Protein AF-A0A1V4SEL8-F1 (afdb_monomer)

Secondary structure (DSSP, 8-state):
----S-SS-HHHHHHHHHHTTT-TTTTHHHHHT---HHHHHHHHHHHHHHHHHHHHS------TTSSSSHHHHHHHHHTTSS-GGG-TT-----PPP-------

Foldseek 3Di:
DPDPDDPDDPVVVVVCVVVCVVPPCPVVVVVVPPDDVVNVVVVVVLVVQLVVLLVQDPFPLPCQLVDNGSSVVSNCCSVVNGPSVSPPPRPDPDDDPPDPDDDD

Structure (mmCIF, N/CA/C/O backbone):
data_AF-A0A1V4SEL8-F1
#
_entry.id   AF-A0A1V4SEL8-F1
#
loop_
_atom_site.group_PDB
_atom_site.id
_atom_site.type_symbol
_atom_site.label_atom_id
_atom_site.label_alt_id
_atom_site.label_comp_id
_atom_site.label_asym_id
_atom_site.label_entity_id
_atom_site.label_seq_id
_atom_site.pdbx_PDB_ins_code
_atom_site.Cartn_x
_atom_site.Cartn_y
_atom_site.Cartn_z
_atom_site.occupancy
_atom_site.B_iso_or_equiv
_atom_site.auth_seq_id
_atom_site.auth_comp_id
_atom_site.auth_asym_id
_atom_site.auth_atom_id
_atom_site.pdbx_PDB_model_num
ATOM 1 N N . MET A 1 1 ? 45.454 -22.438 -26.036 1.00 49.59 1 MET A N 1
ATOM 2 C CA . MET A 1 1 ? 45.086 -21.531 -24.926 1.00 49.59 1 MET A CA 1
ATOM 3 C C . MET A 1 1 ? 43.776 -20.851 -25.283 1.00 49.59 1 MET A C 1
ATOM 5 O O . MET A 1 1 ? 43.742 -20.113 -26.257 1.00 49.59 1 MET A O 1
ATOM 9 N N . TYR A 1 2 ? 42.689 -21.136 -24.566 1.00 55.31 2 TYR A N 1
ATOM 10 C CA . TYR A 1 2 ? 41.443 -20.384 -24.735 1.00 55.31 2 TYR A CA 1
ATOM 11 C C . TYR A 1 2 ? 41.600 -19.002 -24.086 1.00 55.31 2 TYR A C 1
ATOM 13 O O . TYR A 1 2 ? 42.113 -18.917 -22.974 1.00 55.31 2 TYR A O 1
ATOM 21 N N . GLY A 1 3 ? 41.159 -17.935 -24.764 1.00 63.47 3 GLY A N 1
ATOM 22 C CA . GLY A 1 3 ? 41.097 -16.584 -24.181 1.00 63.47 3 GLY A CA 1
ATOM 23 C C . GLY A 1 3 ? 42.148 -15.569 -24.647 1.00 63.47 3 GLY A C 1
ATOM 24 O O . GLY A 1 3 ? 42.404 -14.616 -23.922 1.00 63.47 3 GLY A O 1
ATOM 25 N N . VAL A 1 4 ? 42.744 -15.739 -25.832 1.00 64.62 4 VAL 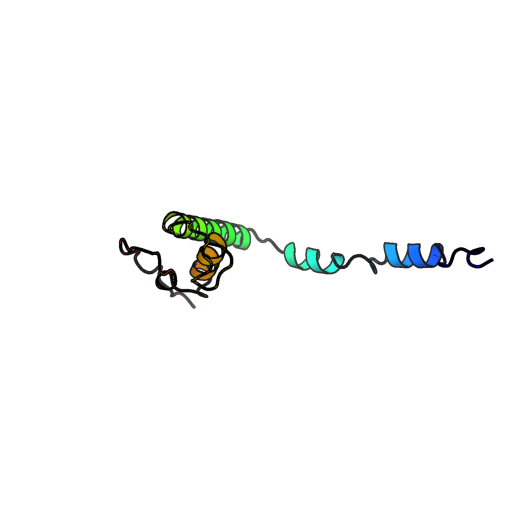A N 1
ATOM 26 C CA . VAL A 1 4 ? 43.756 -14.796 -26.360 1.00 64.62 4 VAL A CA 1
ATOM 27 C C . VAL A 1 4 ? 43.128 -13.508 -26.925 1.00 64.62 4 VAL A C 1
ATOM 29 O O . VAL A 1 4 ? 43.777 -12.468 -26.969 1.00 64.62 4 VAL A O 1
ATOM 32 N N . GLU A 1 5 ? 41.843 -13.531 -27.288 1.00 66.69 5 GLU A N 1
ATOM 33 C CA . GLU A 1 5 ? 41.145 -12.373 -27.859 1.00 66.69 5 GLU A CA 1
ATOM 34 C C . GLU A 1 5 ? 40.034 -11.835 -26.950 1.00 66.69 5 GLU A C 1
ATOM 36 O O . GLU A 1 5 ? 39.369 -12.574 -26.212 1.00 66.69 5 GLU A O 1
ATOM 41 N N . ARG A 1 6 ? 39.784 -10.519 -27.037 1.00 62.59 6 ARG A N 1
ATOM 42 C CA . ARG A 1 6 ? 38.617 -9.898 -26.400 1.00 62.59 6 ARG A CA 1
ATOM 43 C C . ARG A 1 6 ? 37.356 -10.490 -27.035 1.00 62.59 6 ARG A C 1
ATOM 45 O O . ARG A 1 6 ? 37.014 -10.146 -28.159 1.00 62.59 6 ARG A O 1
ATOM 52 N N . ARG A 1 7 ? 36.628 -11.324 -26.281 1.00 71.25 7 ARG A N 1
ATOM 53 C CA . ARG A 1 7 ? 35.358 -11.964 -26.696 1.00 71.25 7 ARG A CA 1
ATOM 54 C C . ARG A 1 7 ? 34.277 -10.988 -27.166 1.00 71.25 7 ARG A C 1
ATOM 56 O O . ARG A 1 7 ? 33.292 -11.404 -27.765 1.00 71.25 7 ARG A O 1
ATOM 63 N N . VAL A 1 8 ? 34.442 -9.699 -26.883 1.00 76.25 8 VAL A N 1
ATOM 64 C CA . VAL A 1 8 ? 33.432 -8.684 -27.131 1.00 76.25 8 VAL A CA 1
ATOM 65 C C . VAL A 1 8 ? 34.038 -7.501 -27.881 1.00 76.25 8 VAL A C 1
ATOM 67 O O . VAL A 1 8 ? 35.042 -6.916 -27.466 1.00 76.25 8 VAL A O 1
ATOM 70 N N . LYS A 1 9 ? 33.400 -7.125 -28.993 1.00 86.31 9 LYS A N 1
ATOM 71 C CA . LYS A 1 9 ? 33.783 -5.963 -29.803 1.00 86.31 9 LYS A CA 1
ATOM 72 C C . LYS A 1 9 ? 33.451 -4.678 -29.039 1.00 86.31 9 LYS A C 1
ATOM 74 O O . LYS A 1 9 ? 32.290 -4.292 -28.950 1.00 86.31 9 LYS A O 1
ATOM 79 N N . TYR A 1 10 ? 34.473 -3.995 -28.527 1.00 85.44 10 TYR A N 1
ATOM 80 C CA . TYR A 1 10 ? 34.315 -2.813 -27.668 1.00 85.44 10 TYR A CA 1
ATOM 81 C C . TYR A 1 10 ? 33.409 -1.728 -28.276 1.00 85.44 10 TYR A C 1
ATOM 83 O O . TYR A 1 10 ? 32.439 -1.318 -27.648 1.00 85.44 10 TYR A O 1
ATOM 91 N N . LYS A 1 11 ? 33.648 -1.348 -29.541 1.00 89.25 11 LYS A N 1
ATOM 92 C CA . LYS A 1 11 ? 32.838 -0.337 -30.252 1.00 89.25 11 LYS A CA 1
ATOM 93 C C . LYS A 1 11 ? 31.354 -0.711 -30.359 1.00 89.25 11 LYS A C 1
ATOM 95 O O . LYS A 1 11 ? 30.493 0.162 -30.384 1.00 89.25 11 LYS A O 1
ATOM 100 N N . TYR A 1 12 ? 31.052 -2.007 -30.439 1.00 89.69 12 TYR A N 1
ATOM 101 C CA . TYR A 1 12 ? 29.678 -2.499 -30.505 1.00 89.69 12 TYR A CA 1
ATOM 102 C C . TYR A 1 12 ? 28.976 -2.352 -29.150 1.00 89.69 12 TYR A C 1
ATOM 104 O O . TYR A 1 12 ? 27.873 -1.817 -29.089 1.00 89.69 12 TYR A O 1
ATOM 112 N N . VAL A 1 13 ? 29.647 -2.730 -28.059 1.00 90.31 13 VAL A N 1
ATOM 113 C CA . VAL A 1 13 ? 29.121 -2.546 -26.695 1.00 90.31 13 VAL A CA 1
ATOM 114 C C . VAL A 1 13 ? 28.947 -1.075 -26.360 1.00 90.31 13 VAL A C 1
ATOM 116 O O . VAL A 1 13 ? 27.923 -0.702 -25.805 1.00 90.31 13 VAL A O 1
ATOM 119 N N . GLU A 1 14 ? 29.904 -0.229 -26.739 1.00 90.25 14 GLU A N 1
ATOM 120 C CA . GLU A 1 14 ? 29.818 1.215 -26.520 1.00 90.25 14 GLU A CA 1
ATOM 121 C C . GLU A 1 14 ? 28.581 1.813 -27.210 1.00 90.25 14 GLU A C 1
ATOM 123 O O . GLU A 1 14 ? 27.864 2.620 -26.617 1.00 90.25 14 GLU A O 1
ATOM 128 N N . LYS A 1 15 ? 28.279 1.370 -28.439 1.00 92.38 15 LYS A N 1
ATOM 129 C CA . LYS A 1 15 ? 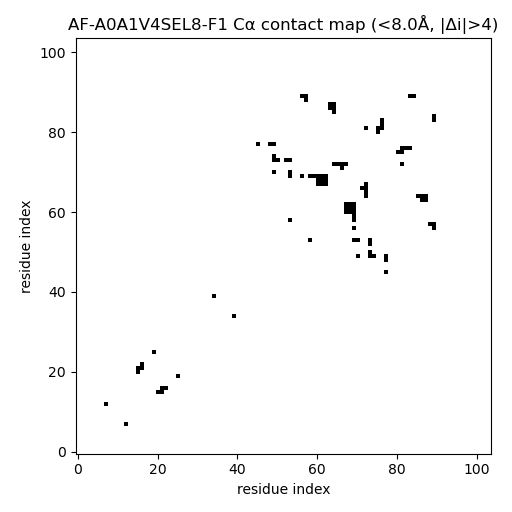27.064 1.773 -29.158 1.00 92.38 15 LYS A CA 1
ATOM 130 C C . LYS A 1 15 ? 25.800 1.310 -28.431 1.00 92.38 15 LYS A C 1
ATOM 132 O O . LYS A 1 15 ? 24.880 2.106 -28.273 1.00 92.38 15 LYS A O 1
ATOM 137 N N . LEU A 1 16 ? 25.758 0.056 -27.979 1.00 89.31 16 LEU A N 1
ATOM 138 C CA . LEU A 1 16 ? 24.617 -0.490 -27.236 1.00 89.31 16 LEU A CA 1
ATOM 139 C C . LEU A 1 16 ? 24.401 0.226 -25.895 1.00 89.31 16 LEU A C 1
ATOM 141 O O . LEU A 1 16 ? 23.265 0.519 -25.532 1.00 89.31 16 LEU A O 1
ATOM 145 N N . TYR A 1 17 ? 25.478 0.572 -25.189 1.00 87.00 17 TYR A N 1
ATOM 146 C CA . TYR A 1 17 ? 25.410 1.311 -23.930 1.00 87.00 17 TYR A CA 1
ATOM 147 C C . TYR A 1 17 ? 24.878 2.732 -24.137 1.00 87.00 17 TYR A C 1
ATOM 149 O O . TYR A 1 17 ? 23.936 3.137 -23.462 1.00 87.00 17 TYR A O 1
ATOM 157 N N . LYS A 1 18 ? 25.399 3.462 -25.135 1.00 87.00 18 LYS A N 1
ATOM 158 C CA . LYS A 1 18 ? 24.883 4.792 -25.514 1.00 87.00 18 LYS A CA 1
ATOM 159 C C . LYS A 1 18 ? 23.429 4.742 -25.993 1.00 87.00 18 LYS A C 1
ATOM 161 O O . LYS A 1 18 ? 22.667 5.666 -25.731 1.00 87.00 18 LYS A O 1
ATOM 166 N N . ALA A 1 19 ? 23.032 3.661 -26.663 1.00 85.38 19 ALA A N 1
ATOM 167 C CA . ALA A 1 19 ? 21.644 3.429 -27.055 1.00 85.38 19 ALA A CA 1
ATOM 168 C C . ALA A 1 19 ? 20.724 3.125 -25.855 1.00 85.38 19 ALA A C 1
ATOM 170 O O . ALA A 1 19 ? 19.506 3.217 -25.986 1.00 85.38 19 ALA A O 1
ATOM 171 N N . GLY A 1 20 ? 21.287 2.813 -24.684 1.00 84.56 20 GLY A N 1
ATOM 172 C CA . GLY A 1 20 ? 20.540 2.449 -23.483 1.00 84.56 20 GLY A CA 1
ATOM 173 C C . GLY A 1 20 ? 20.032 1.010 -23.488 1.00 84.56 20 GLY A C 1
ATOM 174 O O . GLY A 1 20 ? 19.153 0.685 -22.706 1.00 84.56 20 GLY A O 1
ATOM 175 N N . TRP A 1 21 ? 20.596 0.136 -24.328 1.00 83.62 21 TRP A N 1
ATOM 176 C CA . TRP A 1 21 ? 20.169 -1.264 -24.462 1.00 83.62 21 TRP A CA 1
ATOM 177 C C . TRP A 1 21 ? 20.293 -2.065 -23.155 1.00 83.62 21 TRP A C 1
ATOM 179 O O . TRP A 1 21 ? 19.544 -3.006 -22.926 1.00 83.62 21 TRP A O 1
ATOM 189 N N . PHE A 1 22 ? 21.232 -1.676 -22.288 1.00 80.88 22 PHE A N 1
ATOM 190 C CA . PHE A 1 22 ? 21.454 -2.295 -20.977 1.00 80.88 22 PHE A CA 1
ATOM 191 C C . PHE A 1 22 ? 20.745 -1.573 -19.825 1.00 80.88 22 PHE A C 1
ATOM 193 O O . PHE A 1 22 ? 20.875 -2.005 -18.685 1.00 80.88 22 PHE A O 1
ATOM 200 N N . LEU A 1 23 ? 20.055 -0.460 -20.093 1.00 80.00 23 LEU A N 1
ATOM 201 C CA . LEU A 1 23 ? 19.356 0.324 -19.080 1.00 80.00 23 LEU A CA 1
ATOM 202 C C . LEU A 1 23 ? 17.869 -0.057 -19.116 1.00 80.00 23 LEU A C 1
ATOM 204 O O . LEU A 1 23 ? 17.120 0.557 -19.877 1.00 80.00 23 LEU A O 1
ATOM 208 N N . PRO A 1 24 ? 17.404 -1.006 -18.280 1.00 66.19 24 PRO A N 1
ATOM 209 C CA . PRO A 1 24 ? 15.974 -1.338 -18.166 1.00 66.19 24 PRO A CA 1
ATOM 210 C C . PRO A 1 24 ? 15.122 -0.158 -17.663 1.00 66.19 24 PRO A C 1
ATOM 212 O O . PRO A 1 24 ? 13.899 -0.215 -17.612 1.00 66.19 24 PRO A O 1
ATOM 215 N N . GLU A 1 25 ? 15.781 0.917 -17.250 1.00 59.94 25 GLU A N 1
ATOM 216 C CA . GLU A 1 25 ? 15.230 2.056 -16.539 1.00 59.94 25 GLU A CA 1
ATOM 217 C C . GLU A 1 25 ? 14.851 3.248 -17.430 1.00 59.94 25 GLU A C 1
ATOM 219 O O . GLU A 1 25 ? 14.077 4.101 -16.998 1.00 59.94 25 GLU A O 1
ATOM 224 N N . LYS A 1 26 ? 15.348 3.322 -18.675 1.00 59.66 26 LYS A N 1
ATOM 225 C CA . LYS A 1 26 ? 15.137 4.499 -19.542 1.00 59.66 26 LYS A CA 1
ATOM 226 C C . LYS A 1 26 ? 13.654 4.754 -19.852 1.00 59.66 26 LYS A C 1
ATOM 228 O O . LYS A 1 26 ? 13.257 5.901 -20.024 1.00 59.66 26 LYS A O 1
ATOM 233 N N . GLU A 1 27 ? 12.849 3.697 -19.880 1.00 57.47 27 GLU A N 1
ATOM 234 C CA . GLU A 1 27 ? 11.395 3.765 -20.072 1.00 57.47 27 GLU A CA 1
ATOM 235 C C . GLU A 1 27 ? 10.651 3.962 -18.738 1.00 57.47 27 GLU A C 1
ATOM 237 O O . GLU A 1 27 ? 9.707 4.744 -18.666 1.00 57.47 27 GLU A O 1
ATOM 242 N N . ARG A 1 28 ? 11.133 3.353 -17.644 1.00 55.59 28 ARG A N 1
ATOM 243 C CA . ARG A 1 28 ? 10.486 3.398 -16.316 1.00 55.59 28 ARG A CA 1
ATOM 244 C C . ARG A 1 28 ? 10.456 4.793 -15.693 1.00 55.59 28 ARG A C 1
ATOM 246 O O . ARG A 1 28 ? 9.503 5.128 -14.996 1.00 55.59 28 ARG A O 1
ATOM 253 N N . PHE A 1 29 ? 11.478 5.611 -15.937 1.00 52.75 29 PHE A N 1
ATOM 254 C CA . PHE A 1 29 ? 11.544 6.963 -15.375 1.00 52.75 29 PHE A CA 1
ATOM 255 C C . PHE A 1 29 ? 10.686 7.988 -16.127 1.00 52.75 29 PHE A C 1
ATOM 257 O O . PHE A 1 29 ? 10.287 8.988 -15.534 1.00 52.75 29 PHE A O 1
ATOM 264 N N . ALA A 1 30 ? 10.370 7.749 -17.404 1.00 56.88 30 ALA A N 1
ATOM 265 C CA . ALA A 1 30 ? 9.544 8.666 -18.191 1.00 56.88 30 ALA A CA 1
ATOM 266 C C . ALA A 1 30 ? 8.086 8.684 -17.701 1.00 56.88 30 ALA A C 1
ATOM 268 O O . ALA A 1 30 ? 7.461 9.739 -17.641 1.00 56.88 30 ALA A O 1
ATOM 269 N N . GLU A 1 31 ? 7.573 7.530 -17.280 1.00 57.12 31 GLU A N 1
ATOM 270 C CA . GLU A 1 31 ? 6.196 7.375 -16.802 1.00 57.12 31 GLU A CA 1
ATOM 271 C C . GLU A 1 31 ? 6.004 7.895 -15.366 1.00 57.12 31 GLU A C 1
ATOM 273 O O . GLU A 1 31 ? 4.927 8.350 -14.991 1.00 57.12 31 GLU A O 1
ATOM 278 N N . GLN A 1 32 ? 7.076 7.926 -14.568 1.00 56.53 32 GLN A N 1
ATOM 279 C CA . GLN A 1 32 ? 7.052 8.388 -13.174 1.00 56.53 32 GLN A CA 1
ATOM 280 C C . GLN A 1 32 ? 7.200 9.914 -13.009 1.00 56.53 32 GLN A C 1
ATOM 282 O O . GLN A 1 32 ? 7.025 10.426 -11.903 1.00 56.53 32 GLN A O 1
ATOM 287 N N . ALA A 1 33 ? 7.516 10.648 -14.081 1.00 55.06 33 ALA A N 1
ATOM 288 C CA . ALA A 1 33 ? 7.818 12.083 -14.040 1.00 55.06 33 ALA A CA 1
ATOM 289 C C . ALA A 1 33 ? 6.620 13.002 -14.358 1.00 55.06 33 ALA A C 1
ATOM 291 O O . ALA A 1 33 ? 6.757 14.226 -14.316 1.00 55.06 33 ALA A O 1
ATOM 292 N N . ALA A 1 34 ? 5.440 12.452 -14.659 1.00 57.25 34 ALA A N 1
ATOM 293 C CA . ALA A 1 34 ? 4.231 13.232 -14.924 1.00 57.25 34 ALA A CA 1
ATOM 294 C C . ALA A 1 34 ? 3.590 13.740 -13.616 1.00 57.25 34 ALA A C 1
ATOM 296 O O . ALA A 1 34 ? 2.489 13.347 -13.246 1.00 57.25 34 ALA A O 1
ATOM 297 N N . THR A 1 35 ? 4.285 14.600 -12.871 1.00 58.47 35 THR A N 1
ATOM 298 C CA . THR A 1 35 ? 3.732 15.245 -11.672 1.00 58.47 35 THR A CA 1
ATOM 299 C C . THR A 1 35 ? 3.166 16.617 -12.026 1.00 58.47 35 THR A C 1
ATOM 301 O O . THR A 1 35 ? 3.907 17.597 -12.115 1.00 58.47 35 THR A O 1
ATOM 304 N N . THR A 1 36 ? 1.849 16.717 -12.206 1.00 61.41 36 THR A N 1
ATOM 305 C CA . THR A 1 36 ? 1.134 17.993 -12.049 1.00 61.41 36 THR A CA 1
ATOM 306 C C . THR A 1 36 ? 0.942 18.287 -10.554 1.00 61.41 36 THR A C 1
ATOM 308 O O . THR A 1 36 ? 1.019 17.388 -9.715 1.00 61.41 36 THR A O 1
ATOM 311 N N . LYS A 1 37 ? 0.743 19.560 -10.183 1.00 61.12 37 LYS A N 1
ATOM 312 C CA . LYS A 1 37 ? 0.563 19.965 -8.772 1.00 61.12 37 LYS A CA 1
ATOM 313 C C . LYS A 1 37 ? -0.640 19.283 -8.113 1.00 61.12 37 LYS A C 1
ATOM 315 O O . LYS A 1 37 ? -0.553 18.936 -6.938 1.00 61.12 37 LYS A O 1
ATOM 320 N N . ASP A 1 38 ? -1.699 19.047 -8.881 1.00 62.03 38 ASP A N 1
ATOM 321 C CA . ASP A 1 38 ? -2.921 18.388 -8.411 1.00 62.03 38 ASP A CA 1
ATOM 322 C C . ASP A 1 38 ? -2.631 16.935 -7.991 1.00 62.03 38 ASP A C 1
ATOM 324 O O . ASP A 1 38 ? -2.977 16.523 -6.885 1.00 62.03 38 ASP A O 1
ATOM 328 N N . LEU A 1 39 ? -1.818 16.219 -8.779 1.00 79.25 39 LEU A N 1
ATOM 329 C CA . LEU A 1 39 ? -1.349 14.866 -8.454 1.00 79.25 39 LEU A CA 1
ATOM 330 C C . LEU A 1 39 ? -0.427 14.830 -7.225 1.00 79.25 39 LEU A C 1
ATOM 332 O O . LEU A 1 39 ? -0.344 13.813 -6.538 1.00 79.25 39 LEU A O 1
ATOM 336 N N . LEU A 1 40 ? 0.296 15.915 -6.926 1.00 86.06 40 LEU A N 1
ATOM 337 C CA . LEU A 1 40 ? 1.127 15.973 -5.721 1.00 86.06 40 LEU A CA 1
ATOM 338 C C . LEU A 1 40 ? 0.269 16.111 -4.460 1.00 86.06 40 LEU A C 1
ATOM 340 O O . LEU A 1 40 ? 0.514 15.397 -3.487 1.00 86.06 40 LEU A O 1
ATOM 344 N N . TRP A 1 41 ? -0.720 17.010 -4.471 1.00 88.50 41 TRP A N 1
ATOM 345 C CA . TRP A 1 41 ? -1.614 17.203 -3.328 1.00 88.50 41 TRP A CA 1
ATOM 346 C C . TRP A 1 41 ? -2.373 15.916 -2.984 1.00 88.50 41 TRP A C 1
ATOM 348 O O . TRP A 1 41 ? -2.331 15.479 -1.834 1.00 88.50 41 TRP A O 1
ATOM 358 N N . GLU A 1 42 ? -2.969 15.256 -3.980 1.00 89.25 42 GLU A N 1
ATOM 359 C CA . GLU A 1 42 ? -3.683 13.984 -3.797 1.00 89.25 42 GLU A CA 1
ATOM 360 C C . GLU A 1 42 ? -2.793 12.900 -3.179 1.00 89.25 42 GLU A C 1
ATOM 362 O O . GLU A 1 42 ? -3.214 12.180 -2.272 1.00 89.25 42 GLU A O 1
ATOM 367 N N . ARG A 1 43 ? -1.526 12.807 -3.606 1.00 88.94 43 ARG A N 1
ATOM 368 C CA . ARG A 1 43 ? -0.563 11.853 -3.033 1.00 88.94 43 ARG A CA 1
ATOM 369 C C . ARG A 1 43 ? -0.227 12.168 -1.580 1.00 88.94 43 ARG A C 1
ATOM 371 O O . ARG A 1 43 ? -0.122 11.240 -0.780 1.00 88.94 43 ARG A O 1
ATOM 378 N N . ILE A 1 44 ? -0.067 13.446 -1.230 1.00 93.12 44 ILE A N 1
ATOM 379 C CA . ILE A 1 44 ? 0.155 13.867 0.162 1.00 93.12 44 ILE A CA 1
ATOM 380 C C . ILE A 1 44 ? -1.063 13.506 1.014 1.00 93.12 44 ILE A C 1
ATOM 382 O O . ILE A 1 44 ? -0.915 12.985 2.118 1.00 93.12 44 ILE A O 1
ATOM 386 N N . GLU A 1 45 ? -2.266 13.761 0.510 1.00 93.75 45 GLU A N 1
ATOM 387 C CA . GLU A 1 45 ? -3.499 13.480 1.237 1.00 93.75 45 GLU A CA 1
ATOM 388 C C . GLU A 1 45 ? -3.738 11.975 1.408 1.00 93.75 45 GLU A C 1
ATOM 390 O O . GLU A 1 45 ? -4.044 11.526 2.514 1.00 93.75 45 GLU A O 1
ATOM 395 N N . ARG A 1 46 ? -3.483 11.174 0.366 1.00 94.06 46 ARG A N 1
ATOM 396 C CA . ARG A 1 46 ? -3.460 9.709 0.463 1.00 94.06 46 ARG A CA 1
ATOM 397 C C . ARG A 1 46 ? -2.481 9.251 1.543 1.00 94.06 46 ARG A C 1
ATOM 399 O O . ARG A 1 46 ? -2.840 8.419 2.371 1.00 94.06 46 ARG A O 1
ATOM 406 N N . GLN A 1 47 ? -1.269 9.806 1.566 1.00 95.31 47 GLN A N 1
ATOM 407 C CA . GLN A 1 47 ? -0.249 9.417 2.539 1.00 95.31 47 GLN A CA 1
ATOM 408 C C . GLN A 1 47 ? -0.678 9.708 3.983 1.00 95.31 47 GLN A C 1
ATOM 410 O O . GLN A 1 47 ? -0.470 8.868 4.85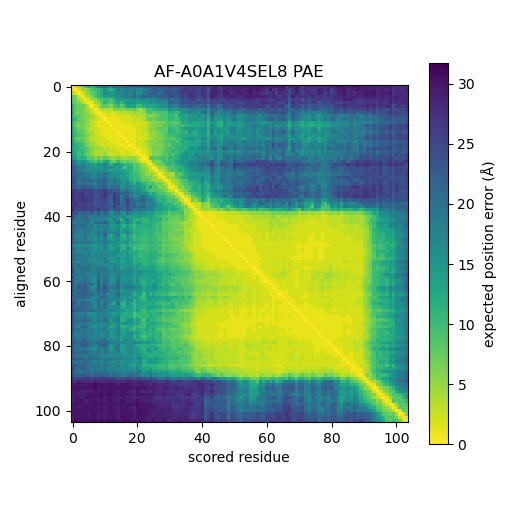6 1.00 95.31 47 GLN A O 1
ATOM 415 N N . LYS A 1 48 ? -1.343 10.844 4.229 1.00 96.38 48 LYS A N 1
ATOM 416 C CA . LYS A 1 48 ? -1.911 11.164 5.549 1.00 96.38 48 LYS A CA 1
ATOM 417 C C . LYS A 1 48 ? -2.953 10.134 5.990 1.00 96.38 48 LYS A C 1
ATOM 419 O O . LYS A 1 48 ? -2.890 9.661 7.119 1.00 96.38 48 LYS A O 1
ATOM 424 N N . ARG A 1 49 ? -3.856 9.719 5.093 1.00 96.00 49 ARG A N 1
ATOM 425 C CA . ARG A 1 49 ? -4.865 8.681 5.392 1.00 96.00 49 ARG A CA 1
ATOM 426 C C . ARG A 1 49 ? -4.221 7.334 5.739 1.00 96.00 49 ARG A C 1
ATOM 428 O O . ARG A 1 49 ? -4.677 6.649 6.652 1.00 96.00 49 ARG A O 1
ATOM 435 N N . VAL A 1 50 ? -3.133 6.969 5.052 1.00 96.44 50 VAL A N 1
ATOM 436 C CA . VAL A 1 50 ? -2.359 5.754 5.370 1.00 96.44 50 VAL A CA 1
ATOM 437 C C . VAL A 1 50 ? -1.781 5.841 6.782 1.00 96.44 50 VAL A C 1
ATOM 439 O O . VAL A 1 50 ? -1.879 4.882 7.546 1.00 96.44 50 VAL A O 1
ATOM 442 N N . GLU A 1 51 ? -1.205 6.984 7.155 1.00 96.81 51 GLU A N 1
ATOM 443 C CA . GLU A 1 51 ? -0.653 7.197 8.498 1.00 96.81 51 GLU A CA 1
ATOM 444 C C . GLU A 1 51 ? -1.731 7.140 9.589 1.00 96.81 51 GLU A C 1
ATOM 446 O O . GLU A 1 51 ? -1.504 6.525 10.634 1.00 96.81 51 GLU A O 1
ATOM 451 N N . GLU A 1 52 ? -2.912 7.708 9.336 1.00 95.62 52 GLU A N 1
ATOM 452 C CA . GLU A 1 52 ? -4.063 7.659 10.245 1.00 95.62 52 GLU A CA 1
ATOM 453 C C . GLU A 1 52 ? -4.525 6.223 10.515 1.00 95.62 52 GLU A C 1
ATOM 455 O O . GLU A 1 52 ? -4.722 5.851 11.674 1.00 95.62 52 GLU A O 1
ATOM 460 N N . ILE A 1 53 ? -4.655 5.398 9.471 1.00 93.75 53 ILE A N 1
ATOM 461 C CA . ILE A 1 53 ? -5.005 3.980 9.619 1.00 93.75 53 ILE A CA 1
ATOM 462 C C . ILE A 1 53 ? -3.878 3.223 10.324 1.00 93.75 53 ILE A C 1
ATOM 464 O O . ILE A 1 53 ? -4.123 2.483 11.276 1.00 93.75 53 ILE A O 1
ATOM 468 N N . LEU A 1 54 ? -2.624 3.441 9.927 1.00 94.69 54 LEU A N 1
ATOM 469 C CA . LEU A 1 54 ? -1.474 2.764 10.522 1.00 94.69 54 LEU A CA 1
ATOM 470 C C . LEU A 1 54 ? -1.299 3.077 12.017 1.00 94.69 54 LEU A C 1
ATOM 472 O O . LEU A 1 54 ? -0.759 2.252 12.759 1.00 94.69 54 LEU A O 1
ATOM 476 N N . ALA A 1 55 ? -1.721 4.259 12.470 1.00 93.12 55 ALA A N 1
ATOM 477 C CA . ALA A 1 55 ? -1.718 4.633 13.883 1.00 93.12 55 ALA A CA 1
ATOM 478 C C . ALA A 1 55 ? -2.778 3.878 14.705 1.00 93.12 55 ALA A C 1
ATOM 480 O O . ALA A 1 55 ? -2.610 3.710 15.911 1.00 93.12 55 ALA A O 1
ATOM 481 N N . GLN A 1 56 ? -3.851 3.414 14.063 1.00 90.25 56 GLN A N 1
ATOM 482 C CA . GLN A 1 56 ? -4.928 2.652 14.700 1.00 90.25 56 GLN A CA 1
ATOM 483 C C . GLN A 1 56 ? -4.636 1.147 14.730 1.00 90.25 56 GLN A C 1
ATOM 485 O O . GLN A 1 56 ? -5.200 0.418 15.547 1.00 90.25 56 GLN A O 1
ATOM 490 N N . LEU A 1 57 ? -3.757 0.671 13.847 1.00 91.81 57 LEU A N 1
ATOM 491 C CA . LEU A 1 57 ? -3.367 -0.731 13.786 1.00 91.81 57 LEU A CA 1
ATOM 492 C C . LEU A 1 57 ? -2.445 -1.125 14.951 1.00 91.81 57 LEU A C 1
ATOM 494 O O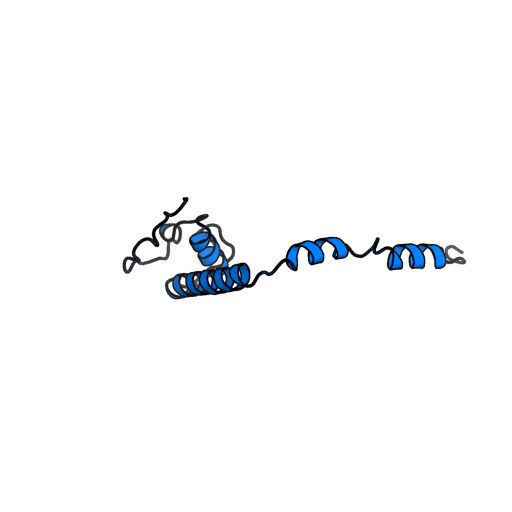 . LEU A 1 57 ? -1.614 -0.335 15.398 1.00 91.81 57 LEU A O 1
ATOM 498 N N . PRO A 1 58 ? -2.486 -2.396 15.385 1.00 90.50 58 PRO A N 1
ATOM 499 C CA . PRO A 1 58 ? -1.678 -2.889 16.501 1.00 90.50 58 PRO A CA 1
ATOM 500 C C . PRO A 1 58 ? -0.183 -3.075 16.171 1.00 90.50 58 PRO A C 1
ATOM 502 O O . PRO A 1 58 ? 0.570 -3.500 17.043 1.00 90.50 58 PRO A O 1
ATOM 505 N N . ARG A 1 59 ? 0.244 -2.810 14.923 1.00 91.69 59 ARG A N 1
ATOM 506 C CA . ARG A 1 59 ? 1.637 -2.918 14.428 1.00 91.69 59 ARG A CA 1
ATOM 507 C C . ARG A 1 59 ? 2.344 -4.233 14.784 1.00 91.69 59 ARG A C 1
ATOM 509 O O . ARG A 1 59 ? 3.511 -4.249 15.153 1.00 91.69 59 ARG A O 1
ATOM 516 N N . LYS A 1 60 ? 1.620 -5.351 14.678 1.00 90.75 60 LYS A N 1
ATOM 517 C CA . LYS A 1 60 ? 2.171 -6.692 14.939 1.00 90.75 60 LYS A CA 1
ATOM 518 C C . LYS A 1 60 ? 2.912 -7.314 13.760 1.00 90.75 60 LYS A C 1
ATOM 520 O O . LYS A 1 60 ? 3.571 -8.322 13.971 1.00 90.75 60 LYS A O 1
ATOM 525 N N . GLU A 1 61 ? 2.735 -6.780 12.550 1.00 92.62 61 GLU A N 1
ATOM 526 C CA . GLU A 1 61 ? 3.404 -7.266 11.329 1.00 92.62 61 GLU A CA 1
ATOM 527 C C . GLU A 1 61 ? 3.249 -8.790 11.131 1.00 92.62 61 GLU A C 1
ATOM 529 O O . GLU A 1 61 ? 4.169 -9.507 10.766 1.00 92.62 61 GLU A O 1
ATOM 534 N N . CYS A 1 62 ? 2.050 -9.303 11.425 1.00 93.94 62 CYS A N 1
ATOM 535 C CA . CYS A 1 62 ? 1.776 -10.7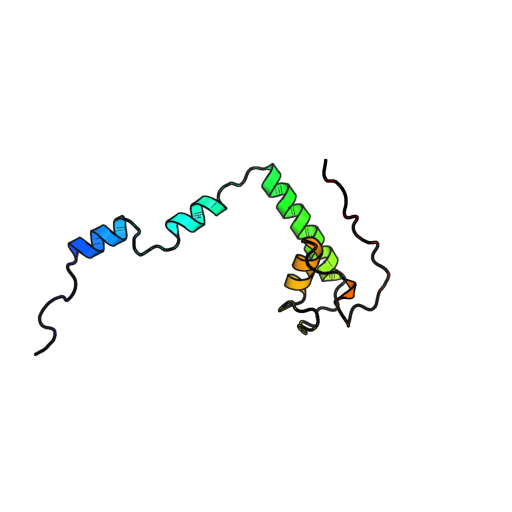42 11.490 1.00 93.94 62 CYS A CA 1
ATOM 536 C C . CYS A 1 62 ? 1.357 -11.391 10.161 1.00 93.94 62 CYS A C 1
ATOM 538 O O . CYS A 1 62 ? 1.226 -12.609 10.103 1.00 93.94 62 CYS A O 1
ATOM 540 N N . GLY A 1 63 ? 1.053 -10.599 9.130 1.00 92.81 63 GLY A N 1
ATOM 541 C CA . GLY A 1 63 ? 0.655 -11.093 7.807 1.00 92.81 63 GLY A CA 1
ATOM 542 C C . GLY A 1 63 ? -0.725 -11.757 7.689 1.00 92.81 63 GLY A C 1
ATOM 543 O O . GLY A 1 63 ? -1.115 -12.149 6.594 1.00 92.81 63 GLY A O 1
ATOM 544 N N . GLN A 1 64 ? -1.504 -11.870 8.771 1.00 92.94 64 GLN A N 1
ATOM 545 C CA . GLN A 1 64 ? -2.766 -12.632 8.760 1.00 92.94 64 GLN A CA 1
ATOM 546 C C . GLN A 1 64 ? -3.882 -12.012 7.905 1.00 92.94 64 GLN A C 1
ATOM 548 O O . GLN A 1 64 ? -4.818 -12.702 7.515 1.00 92.94 64 GLN A O 1
ATOM 553 N N . CYS A 1 65 ? -3.792 -10.716 7.610 1.00 93.00 65 CYS A N 1
ATOM 554 C CA . CYS A 1 65 ? -4.719 -10.015 6.721 1.00 93.00 65 CYS A CA 1
ATOM 555 C C . CYS A 1 65 ? -4.372 -10.167 5.228 1.00 93.00 65 CYS A C 1
ATOM 557 O O . CYS A 1 65 ? -5.108 -9.652 4.391 1.00 93.00 65 CYS A O 1
ATOM 559 N N . GLY A 1 66 ? -3.272 -10.853 4.889 1.00 93.81 66 GLY A N 1
ATOM 560 C CA . GLY A 1 66 ? -2.822 -11.070 3.509 1.00 93.81 66 GLY A CA 1
ATOM 561 C C . GLY A 1 66 ? -1.784 -10.065 2.994 1.00 93.81 66 GLY A C 1
ATOM 562 O O . GLY A 1 66 ? -1.201 -10.301 1.938 1.00 93.81 66 GLY A O 1
ATOM 563 N N . SER A 1 67 ? -1.502 -8.991 3.736 1.00 95.62 67 SER A N 1
ATOM 564 C CA . SER A 1 67 ? -0.439 -8.024 3.413 1.00 95.62 67 SER A CA 1
ATOM 565 C C . SER A 1 67 ? 0.866 -8.371 4.153 1.00 95.62 67 SER A C 1
ATOM 567 O O . SER A 1 67 ? 0.803 -8.898 5.265 1.00 95.62 67 SER A O 1
ATOM 569 N N . PRO A 1 68 ? 2.053 -8.071 3.590 1.00 94.75 68 PRO A N 1
ATOM 570 C CA . PRO A 1 68 ? 3.346 -8.437 4.184 1.00 94.75 68 PRO A CA 1
ATOM 571 C C . PRO A 1 68 ? 3.622 -7.764 5.538 1.00 94.75 68 PRO A C 1
ATOM 573 O O . PRO A 1 68 ? 4.248 -8.363 6.408 1.00 94.75 68 PRO A O 1
ATOM 576 N N . ASP A 1 69 ? 3.131 -6.544 5.739 1.00 95.50 69 ASP A N 1
ATOM 577 C CA . ASP A 1 69 ? 3.299 -5.761 6.959 1.00 95.50 69 ASP A CA 1
ATOM 578 C C . ASP A 1 69 ? 2.079 -4.853 7.210 1.00 95.50 69 ASP A C 1
ATOM 580 O O . ASP A 1 69 ? 1.188 -4.694 6.369 1.00 95.50 69 ASP A O 1
ATOM 584 N N . CYS A 1 70 ? 2.011 -4.248 8.401 1.00 95.38 70 CYS A N 1
ATOM 585 C CA . CYS A 1 70 ? 0.866 -3.417 8.783 1.00 95.38 70 CYS A CA 1
ATOM 586 C C . CYS A 1 70 ? 0.759 -2.121 7.965 1.00 95.38 70 CYS A C 1
ATOM 588 O O . CYS A 1 70 ? -0.348 -1.601 7.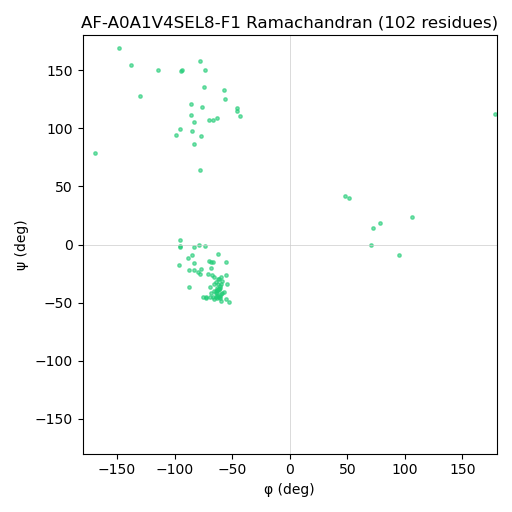834 1.00 95.38 70 CYS A O 1
ATOM 590 N N . ARG A 1 71 ? 1.866 -1.586 7.430 1.00 96.56 71 ARG A N 1
ATOM 591 C CA . ARG A 1 71 ? 1.820 -0.380 6.597 1.00 96.56 71 ARG A CA 1
ATOM 592 C C . ARG A 1 71 ? 1.277 -0.700 5.215 1.00 96.56 71 ARG A C 1
ATOM 594 O O . ARG A 1 71 ? 0.381 0.014 4.779 1.00 96.56 71 ARG A O 1
ATOM 601 N N . THR A 1 72 ? 1.726 -1.781 4.573 1.00 96.88 72 THR A N 1
ATOM 602 C CA . THR A 1 72 ? 1.117 -2.209 3.305 1.00 96.88 72 THR A CA 1
ATOM 603 C C . THR A 1 72 ? -0.363 -2.545 3.481 1.00 96.88 72 THR A C 1
ATOM 605 O O . THR A 1 72 ? -1.168 -2.131 2.657 1.00 96.88 72 THR A O 1
ATOM 608 N N . PHE A 1 73 ? -0.766 -3.154 4.603 1.00 96.75 73 PHE A N 1
ATOM 609 C CA . PHE A 1 73 ? -2.195 -3.326 4.895 1.00 96.75 73 PHE A CA 1
ATOM 610 C C . PHE A 1 73 ? -2.953 -1.990 4.991 1.00 96.75 73 PHE A C 1
ATOM 612 O O . PHE A 1 73 ? -4.048 -1.863 4.453 1.00 96.75 73 PHE A O 1
ATOM 619 N N . ALA A 1 74 ? -2.385 -0.974 5.648 1.00 96.62 74 ALA A N 1
ATOM 620 C CA . ALA A 1 74 ? -2.997 0.355 5.710 1.00 96.62 74 ALA A CA 1
ATOM 621 C C . ALA A 1 74 ? -3.143 0.993 4.315 1.00 96.62 74 ALA A C 1
ATOM 623 O O . ALA A 1 74 ? -4.159 1.627 4.036 1.00 96.62 74 ALA A O 1
ATOM 624 N N . GLU A 1 75 ? -2.162 0.800 3.431 1.00 96.62 75 GLU A N 1
ATOM 625 C CA . GLU A 1 75 ? -2.234 1.230 2.029 1.00 96.62 75 GLU A CA 1
ATOM 626 C C . GLU A 1 75 ? -3.341 0.494 1.267 1.00 96.62 75 GLU A C 1
ATOM 628 O O . GLU A 1 75 ? -4.143 1.144 0.599 1.00 96.62 75 GLU A O 1
ATOM 633 N N . ASP A 1 76 ? -3.450 -0.827 1.433 1.00 96.12 76 ASP A N 1
ATOM 634 C CA . ASP A 1 76 ? -4.506 -1.640 0.822 1.00 96.12 76 ASP A CA 1
ATOM 635 C C . ASP A 1 76 ? -5.908 -1.197 1.270 1.00 96.12 76 ASP A C 1
ATOM 637 O O . ASP A 1 76 ? -6.845 -1.208 0.472 1.00 96.12 76 ASP A O 1
ATOM 641 N N . VAL A 1 77 ? -6.062 -0.770 2.528 1.00 95.69 77 VAL A N 1
ATOM 642 C CA . VAL A 1 77 ? -7.327 -0.226 3.045 1.00 95.69 77 VAL A CA 1
ATOM 643 C C . VAL A 1 77 ? -7.650 1.135 2.427 1.00 95.69 77 VAL A C 1
ATOM 645 O O . VAL A 1 77 ? -8.787 1.357 2.011 1.00 95.69 77 VAL A O 1
ATOM 648 N N . VAL A 1 78 ? -6.673 2.045 2.329 1.00 95.88 78 VAL A N 1
ATOM 649 C CA . VAL A 1 78 ? -6.871 3.358 1.681 1.00 95.88 78 VAL A CA 1
ATOM 650 C C . VAL A 1 78 ? -7.203 3.205 0.197 1.00 95.88 78 VAL A C 1
ATOM 652 O O . VAL A 1 78 ? -8.048 3.936 -0.315 1.00 95.88 78 VAL A O 1
ATOM 655 N N . ASP A 1 79 ? -6.583 2.235 -0.474 1.00 93.00 79 ASP A N 1
ATOM 656 C CA . ASP A 1 79 ? -6.818 1.926 -1.888 1.00 93.00 79 ASP A CA 1
ATOM 657 C C . ASP A 1 79 ? -8.099 1.100 -2.122 1.00 93.00 79 ASP A C 1
ATOM 659 O O . ASP A 1 79 ? -8.411 0.761 -3.264 1.00 93.00 79 ASP A O 1
ATOM 663 N N . GLY A 1 80 ? -8.839 0.746 -1.063 1.00 92.56 80 GLY A N 1
ATOM 664 C CA . GLY A 1 80 ? -10.092 -0.012 -1.148 1.00 92.56 80 GLY A CA 1
ATOM 665 C C . GLY A 1 80 ? -9.929 -1.495 -1.503 1.00 92.56 80 GLY A C 1
ATOM 666 O O . GLY A 1 80 ? -10.908 -2.153 -1.850 1.00 92.56 80 GLY A O 1
ATOM 667 N N . ARG A 1 81 ? -8.711 -2.042 -1.416 1.00 93.19 81 ARG A N 1
ATOM 668 C CA . ARG A 1 81 ? -8.405 -3.461 -1.675 1.00 93.19 81 ARG A CA 1
ATOM 669 C C . ARG A 1 81 ? -8.677 -4.359 -0.469 1.00 93.19 81 ARG A C 1
ATOM 671 O O . ARG A 1 81 ? -8.869 -5.560 -0.640 1.00 93.19 81 ARG A O 1
ATOM 678 N N . ALA A 1 82 ? -8.696 -3.793 0.736 1.00 93.69 82 ALA A N 1
ATOM 679 C CA . ALA A 1 82 ? -8.976 -4.504 1.980 1.00 93.69 82 ALA A CA 1
ATOM 680 C C . ALA A 1 82 ? -9.897 -3.688 2.903 1.00 93.69 82 ALA A C 1
ATOM 682 O O . ALA A 1 82 ? -9.923 -2.462 2.845 1.00 93.69 82 ALA A O 1
ATOM 683 N N . SER A 1 83 ? -10.636 -4.368 3.785 1.00 92.38 83 SER A N 1
ATOM 684 C CA . SER A 1 83 ? -11.358 -3.717 4.890 1.00 92.38 83 SER A CA 1
ATOM 685 C C . SER A 1 83 ? -10.496 -3.712 6.152 1.00 92.38 83 SER A C 1
ATOM 687 O O . SER A 1 83 ? -9.729 -4.651 6.366 1.00 92.38 83 SER A O 1
ATOM 689 N N . LEU A 1 84 ? -10.661 -2.712 7.027 1.00 90.88 84 LEU A N 1
ATOM 690 C CA . LEU A 1 84 ? -10.018 -2.685 8.353 1.00 90.88 84 LEU A CA 1
ATOM 691 C C . LEU A 1 84 ? -10.329 -3.943 9.174 1.00 90.88 84 LEU A C 1
ATOM 693 O O . LEU A 1 84 ? -9.460 -4.446 9.8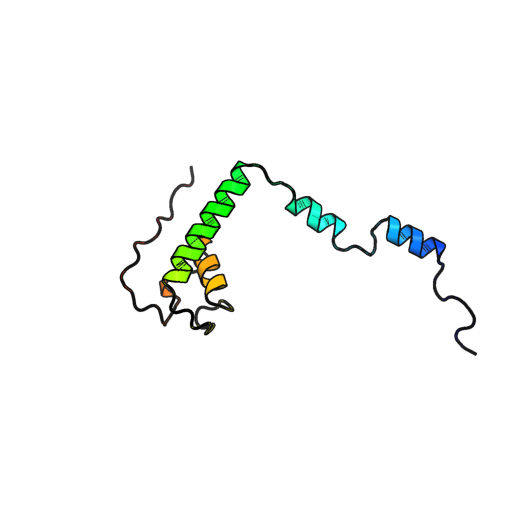88 1.00 90.88 84 LEU A O 1
ATOM 697 N N . ASP A 1 85 ? -11.536 -4.483 9.011 1.00 89.94 85 ASP A N 1
ATOM 698 C CA . ASP A 1 85 ? -12.018 -5.669 9.724 1.00 89.94 85 ASP A CA 1
ATOM 699 C C . ASP A 1 85 ? -11.258 -6.951 9.344 1.00 89.94 85 ASP A C 1
ATOM 701 O O . ASP A 1 85 ? -11.308 -7.943 10.069 1.00 89.94 85 ASP A O 1
ATOM 705 N N . ASN A 1 86 ? -10.498 -6.937 8.240 1.00 91.44 86 ASN A N 1
ATOM 706 C CA . ASN A 1 86 ? -9.646 -8.063 7.849 1.00 91.44 86 ASN A CA 1
ATOM 707 C C . ASN A 1 86 ? -8.465 -8.257 8.817 1.00 91.44 86 ASN A C 1
ATOM 709 O O . ASN A 1 86 ? -7.809 -9.301 8.804 1.00 91.44 86 ASN A O 1
ATOM 713 N N . CYS A 1 87 ? -8.156 -7.268 9.660 1.00 92.94 87 CYS A N 1
ATOM 714 C CA . CYS A 1 87 ? -7.146 -7.414 10.695 1.00 92.94 87 CYS A CA 1
ATOM 715 C C . CYS A 1 87 ? -7.742 -8.101 11.935 1.00 92.94 87 CYS A C 1
ATOM 717 O O . CYS A 1 87 ? -8.410 -7.473 12.750 1.00 92.94 87 CYS A O 1
ATOM 719 N N . LEU A 1 88 ? -7.406 -9.379 12.141 1.00 88.38 88 LEU A N 1
ATOM 720 C CA . LEU A 1 88 ? -7.856 -10.179 13.297 1.00 88.38 88 LEU A CA 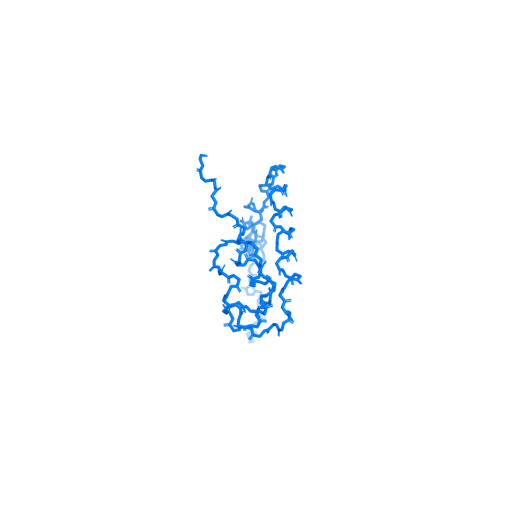1
ATOM 721 C C . LEU A 1 88 ? -7.537 -9.556 14.668 1.00 88.38 88 LEU A C 1
ATOM 723 O O . LEU A 1 88 ? -8.195 -9.852 15.662 1.00 88.38 88 LEU A O 1
ATOM 727 N N . TYR A 1 89 ? -6.497 -8.724 14.734 1.00 86.25 89 TYR A N 1
ATOM 728 C CA . TYR A 1 89 ? -6.033 -8.082 15.965 1.00 86.25 89 TYR A CA 1
ATOM 729 C C . TYR A 1 89 ? -6.597 -6.673 16.156 1.00 86.25 89 TYR A C 1
ATOM 731 O O . TYR A 1 89 ? -6.206 -5.982 17.098 1.00 86.25 89 TYR A O 1
ATOM 739 N N . PHE A 1 90 ? -7.483 -6.229 15.267 1.00 83.50 90 PHE A N 1
ATOM 740 C CA . PHE A 1 90 ? -8.127 -4.935 15.380 1.00 83.50 90 PHE A CA 1
ATOM 741 C C . PHE A 1 90 ? -9.233 -4.998 16.441 1.00 83.50 90 PHE A C 1
ATOM 743 O O . PHE A 1 90 ? -10.368 -5.393 16.186 1.00 83.50 90 PHE A O 1
ATOM 750 N N . SER A 1 91 ? -8.893 -4.630 17.677 1.00 66.00 91 SER A N 1
ATOM 751 C CA . SER A 1 91 ? -9.853 -4.491 18.773 1.00 66.00 91 SER A CA 1
ATOM 752 C C . SER A 1 91 ? -10.524 -3.119 18.690 1.00 66.00 91 SER A C 1
ATOM 754 O O . SER A 1 91 ? -10.075 -2.134 19.272 1.00 66.00 91 SER A O 1
ATOM 756 N N . GLY A 1 92 ? -11.595 -3.049 17.901 1.00 61.09 92 GLY A N 1
ATOM 757 C CA . GLY A 1 92 ? -12.311 -1.818 17.586 1.00 61.09 92 GLY A CA 1
ATOM 758 C C . GLY A 1 92 ? -12.607 -0.920 18.795 1.00 61.09 92 GLY A C 1
ATOM 759 O O . GLY A 1 92 ? -13.466 -1.208 19.625 1.00 61.09 92 GLY A O 1
ATOM 760 N N . ARG A 1 93 ? -11.997 0.267 18.808 1.00 49.06 93 ARG A N 1
ATOM 761 C CA . ARG A 1 93 ? -12.799 1.478 19.000 1.00 49.06 93 ARG A CA 1
ATOM 762 C C . ARG A 1 93 ? -13.293 1.851 17.611 1.00 49.06 93 ARG A C 1
ATOM 764 O O . ARG A 1 93 ? -12.474 2.152 16.754 1.00 49.06 93 ARG A O 1
ATOM 771 N N . ALA A 1 94 ? -14.600 1.726 17.391 1.00 46.53 94 ALA A N 1
ATOM 772 C CA . ALA A 1 94 ? -15.256 1.876 16.094 1.00 46.53 94 ALA A CA 1
ATOM 773 C C . ALA A 1 94 ? -14.715 3.077 15.299 1.00 46.53 94 ALA A C 1
ATOM 775 O O . ALA A 1 94 ? -14.941 4.234 15.659 1.00 46.53 94 ALA A O 1
ATOM 776 N N . VAL A 1 95 ? -14.004 2.789 14.214 1.00 48.59 95 VAL A N 1
ATOM 777 C CA . VAL A 1 95 ? -13.580 3.786 13.234 1.00 48.59 95 VAL A CA 1
ATOM 778 C C . VAL A 1 95 ? -14.743 3.934 12.272 1.00 48.59 95 VAL A C 1
ATOM 780 O O . VAL A 1 95 ? -15.208 2.950 11.699 1.00 48.59 95 VAL A O 1
ATOM 783 N N . LYS A 1 96 ? -15.275 5.152 12.150 1.00 36.94 96 LYS A N 1
ATOM 784 C CA . LYS A 1 96 ? -16.329 5.433 11.173 1.00 36.94 96 LYS A CA 1
ATOM 785 C C . LYS A 1 96 ? -15.800 5.053 9.784 1.00 36.94 96 LYS A C 1
ATOM 787 O O . LYS A 1 96 ? -14.674 5.446 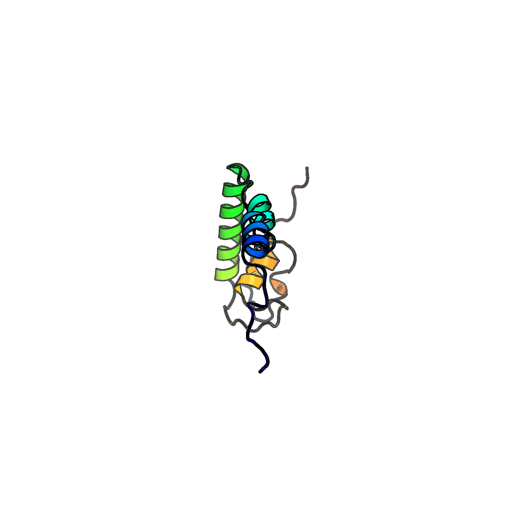9.477 1.00 36.94 96 LYS A O 1
ATOM 792 N N . PRO A 1 97 ? -16.568 4.320 8.958 1.00 42.22 97 PRO A N 1
ATOM 793 C CA . PRO A 1 97 ? -16.130 3.995 7.609 1.00 42.22 97 PRO A CA 1
ATOM 794 C C . PRO A 1 97 ? -15.809 5.300 6.875 1.00 42.22 97 PRO A C 1
ATOM 796 O O . PRO A 1 97 ? -16.633 6.217 6.836 1.00 42.22 97 PRO A O 1
ATOM 799 N N . VAL A 1 98 ? -14.590 5.404 6.340 1.00 49.97 98 VAL A N 1
ATOM 800 C CA . VAL A 1 98 ? -14.218 6.500 5.443 1.00 49.97 98 VAL A CA 1
ATOM 801 C C . VAL A 1 98 ? -15.052 6.297 4.182 1.00 49.97 98 VAL A C 1
ATOM 803 O O . VAL A 1 98 ? -14.873 5.320 3.459 1.00 49.97 98 VAL A O 1
ATOM 806 N N . ASN A 1 99 ? -16.051 7.165 4.015 1.00 44.31 99 ASN A N 1
ATOM 807 C CA . ASN A 1 99 ? -17.069 7.108 2.972 1.00 44.31 99 ASN A CA 1
ATOM 808 C C . ASN A 1 99 ? -16.461 6.827 1.592 1.00 44.31 99 ASN A C 1
ATOM 810 O O . ASN A 1 99 ? -15.731 7.647 1.040 1.00 44.31 99 ASN A O 1
ATOM 814 N N . GLN A 1 100 ? -16.843 5.693 1.015 1.00 47.91 100 GLN A N 1
ATOM 815 C CA . GLN A 1 100 ? -16.692 5.410 -0.405 1.00 47.91 100 GLN A CA 1
ATOM 816 C C . GLN A 1 100 ? -17.901 6.020 -1.121 1.00 47.91 100 GLN A C 1
ATOM 818 O O . GLN A 1 100 ? -18.976 5.424 -1.080 1.00 47.91 100 GLN A O 1
ATOM 823 N N . LYS A 1 101 ? -17.758 7.228 -1.689 1.00 44.25 101 LYS A N 1
ATOM 824 C CA . LYS A 1 101 ? -18.587 7.781 -2.783 1.00 44.25 101 LYS A CA 1
ATOM 825 C C . LYS A 1 101 ? -18.140 9.201 -3.141 1.00 44.25 101 LYS A C 1
ATOM 827 O O . LYS A 1 101 ? -18.370 10.107 -2.353 1.00 44.25 101 LYS A O 1
ATOM 832 N N . GLU A 1 102 ? -17.579 9.361 -4.337 1.00 36.59 102 GLU A N 1
ATOM 833 C CA . GLU A 1 102 ? -17.958 10.406 -5.305 1.00 36.59 102 GLU A CA 1
ATOM 834 C C . GLU A 1 102 ? -17.283 10.103 -6.657 1.00 36.59 102 GLU A C 1
ATOM 836 O O . GLU A 1 102 ? -16.252 10.656 -7.017 1.00 36.59 102 GLU A O 1
ATOM 841 N N . GLU A 1 103 ? -17.874 9.158 -7.397 1.00 37.50 103 GLU A N 1
ATOM 842 C CA . GLU A 1 103 ? -17.867 9.206 -8.862 1.00 37.50 103 GLU A CA 1
ATOM 843 C C . GLU A 1 103 ? -18.897 10.267 -9.276 1.00 37.50 103 GLU A C 1
ATOM 845 O O . GLU A 1 103 ? -20.089 10.122 -8.973 1.00 37.50 103 GLU A O 1
ATOM 850 N N . ARG A 1 104 ? -18.455 11.327 -9.958 1.00 38.88 104 ARG A N 1
ATOM 851 C CA . ARG A 1 104 ? -19.307 12.134 -10.835 1.00 38.88 104 ARG A CA 1
ATOM 852 C C . ARG A 1 104 ? -18.507 12.767 -11.960 1.00 38.88 104 ARG A C 1
ATOM 854 O O . ARG A 1 104 ? -17.407 13.279 -11.672 1.00 38.88 104 ARG A O 1
#

Mean predicted aligned error: 13.36 Å

Nearest PDB structures (foldseek):
  4c1n-assembly2_G  TM=9.570E-01  e=9.828E-03  Carboxydothermus hydrogenoformans
  4djf-assembly1_E  TM=9.232E-01  e=9.828E-03  Neomoorella thermoacetica

pLDDT: mean 78.5, std 18.68, range [36.59, 96.88]

Sequence (104 aa):
MYGVERRVKYKYVEKLYKAGWFLPEKERFAEQAATTKDLLWERIERQKRVEEILAQLPRKECGQCGSPDCRTFAEDVVDGRASLDNCLYFSGRAVKPVNQKEER

Solvent-accessible surface area (backbone atoms only — not comparable to full-atom values): 6717 Å² total; per-residue (Å²): 130,92,78,88,64,80,93,62,64,62,74,58,52,53,51,39,54,76,70,37,76,82,46,88,52,73,66,59,54,63,74,72,62,78,72,52,72,68,60,49,52,52,51,54,53,53,51,53,55,27,51,57,46,40,71,72,48,81,72,73,54,75,39,84,64,75,33,83,32,47,61,57,39,22,44,31,36,73,70,67,76,42,61,75,80,53,38,89,75,61,78,75,75,84,72,77,78,80,80,90,81,84,90,129

Radius of gyration: 23.81 Å; Cα contacts (8 Å, |Δi|>4): 52; chains: 1; bounding box: 64×42×50 Å